Protein AF-A0A432UVY0-F1 (afdb_monomer_lite)

Secondary structure (DSSP, 8-state):
----TT---TT--SGGGTPPPHHHHHHHHHTSSSHHHHHHHHHHHHHHHHHTT-TT--GGG--EEEETTEEEEPPP-------S-TTS-GGG-EEEEEETTTTEEEGGG--HHHHHHHHHPPP-------

Structure (mmCIF, N/CA/C/O backbone):
data_AF-A0A432UVY0-F1
#
_entry.id   AF-A0A432UVY0-F1
#
loop_
_atom_site.group_PDB
_atom_site.id
_atom_site.type_symbol
_atom_site.label_atom_id
_atom_site.label_alt_id
_atom_site.label_comp_id
_atom_site.label_asym_id
_atom_site.label_entity_id
_atom_site.label_seq_id
_atom_site.pdbx_PDB_ins_code
_atom_site.Cartn_x
_atom_site.Cartn_y
_atom_site.Cartn_z
_atom_site.occupancy
_atom_site.B_iso_or_equiv
_atom_site.auth_seq_id
_atom_site.auth_comp_id
_atom_site.auth_asym_id
_atom_site.auth_atom_id
_atom_site.pdbx_PDB_model_num
ATOM 1 N N . MET A 1 1 ? 2.937 -4.730 18.585 1.00 28.44 1 MET A N 1
ATOM 2 C CA . MET A 1 1 ? 2.391 -6.050 18.196 1.00 28.44 1 MET A CA 1
ATOM 3 C C . MET A 1 1 ? 2.313 -6.060 16.671 1.00 28.44 1 MET A C 1
ATOM 5 O O . MET A 1 1 ? 1.766 -5.111 16.129 1.00 28.44 1 MET A O 1
ATOM 9 N N . ARG A 1 2 ? 2.989 -6.998 15.991 1.00 28.80 2 ARG A N 1
ATOM 10 C CA . ARG A 1 2 ? 3.141 -7.034 14.517 1.00 28.80 2 ARG A CA 1
ATOM 11 C C . ARG A 1 2 ? 1.892 -7.626 13.854 1.00 28.80 2 ARG 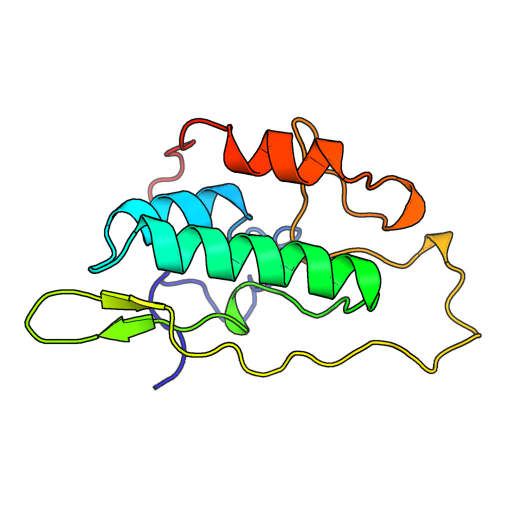A C 1
ATOM 13 O O . ARG A 1 2 ? 1.228 -8.450 14.477 1.00 28.80 2 ARG A O 1
ATOM 20 N N . ALA A 1 3 ? 1.607 -7.228 12.614 1.00 37.84 3 ALA A N 1
ATOM 21 C CA . ALA A 1 3 ? 0.479 -7.700 11.811 1.00 37.84 3 ALA A CA 1
ATOM 22 C C . ALA A 1 3 ? 0.386 -9.235 11.737 1.00 37.84 3 ALA A C 1
ATOM 24 O O . ALA A 1 3 ? 1.031 -9.889 10.922 1.00 37.84 3 ALA A O 1
ATOM 25 N N . HIS A 1 4 ? -0.470 -9.790 12.589 1.00 35.22 4 HIS A N 1
ATOM 26 C CA . HIS A 1 4 ? -1.053 -11.124 12.453 1.00 35.22 4 HIS A CA 1
ATOM 27 C C . HIS A 1 4 ? -2.489 -11.029 11.894 1.00 35.22 4 HIS A C 1
ATOM 29 O O . HIS A 1 4 ? -3.256 -11.979 11.971 1.00 35.22 4 HIS A O 1
ATOM 35 N N . SER A 1 5 ? -2.890 -9.870 11.356 1.00 40.56 5 SER A N 1
ATOM 36 C CA . SER A 1 5 ? -4.296 -9.533 11.085 1.00 40.56 5 SER A CA 1
ATOM 37 C C . SER A 1 5 ? -4.840 -10.011 9.736 1.00 40.56 5 SER A C 1
ATOM 39 O O . SER A 1 5 ? -5.955 -9.652 9.384 1.00 40.56 5 SER A O 1
ATOM 41 N N . LEU A 1 6 ? -4.089 -10.818 8.981 1.00 45.81 6 LEU A N 1
ATOM 42 C CA . LEU A 1 6 ? -4.593 -11.471 7.763 1.00 45.81 6 LEU A CA 1
ATOM 43 C C . LEU A 1 6 ? -4.440 -13.002 7.790 1.00 45.81 6 LEU A C 1
ATOM 45 O O . LEU A 1 6 ? -4.739 -13.656 6.799 1.00 45.81 6 LEU A O 1
ATOM 49 N N . GLY A 1 7 ? -3.947 -13.590 8.891 1.00 41.72 7 GLY A N 1
ATOM 50 C CA . GLY A 1 7 ? -3.717 -15.041 8.977 1.00 41.72 7 GLY A CA 1
ATOM 51 C C . GLY A 1 7 ? -2.702 -15.584 7.959 1.00 41.72 7 GLY A C 1
ATOM 52 O O . GLY A 1 7 ? -2.651 -16.786 7.720 1.00 41.72 7 GLY A O 1
ATOM 53 N N . VAL A 1 8 ? -1.901 -14.710 7.340 1.00 44.69 8 VAL A N 1
ATOM 54 C CA . VAL A 1 8 ? -0.982 -15.071 6.257 1.00 44.69 8 VAL A CA 1
ATOM 55 C C . VAL A 1 8 ? 0.281 -15.717 6.848 1.00 44.69 8 VAL A C 1
ATOM 57 O O . VAL A 1 8 ? 0.991 -15.057 7.617 1.00 44.69 8 VAL A O 1
ATOM 60 N N . PRO A 1 9 ? 0.600 -16.980 6.497 1.00 45.00 9 PRO A N 1
ATOM 61 C CA . PRO A 1 9 ? 1.830 -17.643 6.912 1.00 45.00 9 PRO A CA 1
ATOM 62 C C . PRO A 1 9 ? 3.069 -16.798 6.589 1.00 45.00 9 PRO A C 1
ATOM 64 O O . PRO A 1 9 ? 3.093 -16.104 5.568 1.00 45.00 9 PRO A O 1
ATOM 67 N N . PRO A 1 10 ? 4.153 -16.885 7.385 1.00 48.31 10 PRO A N 1
ATOM 68 C CA . PRO A 1 10 ? 5.355 -16.094 7.152 1.00 48.31 10 PRO A CA 1
ATOM 69 C C . PRO A 1 10 ? 5.936 -16.210 5.734 1.00 48.31 10 PRO A C 1
ATOM 71 O O . PRO A 1 10 ? 6.583 -15.260 5.291 1.00 48.31 10 PRO A O 1
ATOM 74 N N . ALA A 1 11 ? 5.673 -17.328 5.054 1.00 46.78 11 ALA A N 1
ATOM 75 C CA . ALA A 1 11 ? 6.126 -17.661 3.710 1.00 46.78 11 ALA A CA 1
ATOM 76 C C . ALA A 1 11 ? 5.318 -17.028 2.557 1.00 46.78 11 ALA A C 1
ATOM 78 O O . ALA A 1 11 ? 5.749 -17.155 1.423 1.00 46.78 11 ALA A O 1
ATOM 79 N N . LEU A 1 12 ? 4.177 -16.367 2.805 1.00 50.22 12 LEU A N 1
ATOM 80 C CA . LEU A 1 12 ? 3.327 -15.784 1.747 1.00 50.22 12 LEU A CA 1
ATOM 81 C C . LEU A 1 12 ? 3.328 -14.248 1.816 1.00 50.22 12 LEU A C 1
ATOM 83 O O . LEU A 1 12 ? 2.287 -13.594 1.785 1.00 50.22 12 LEU A O 1
ATOM 87 N N . LYS A 1 13 ? 4.507 -13.650 2.015 1.00 54.41 13 LYS A N 1
ATOM 88 C CA . LYS A 1 13 ? 4.625 -12.205 2.279 1.00 54.41 13 LYS A CA 1
ATOM 89 C C . LYS A 1 13 ? 4.545 -11.362 1.004 1.00 54.41 13 LYS A C 1
ATOM 91 O O . LYS A 1 13 ? 4.112 -10.214 1.078 1.00 54.41 13 LYS A O 1
ATOM 96 N N . TYR A 1 14 ? 4.93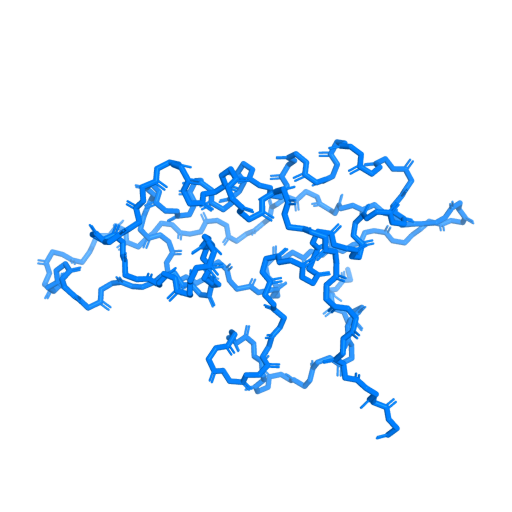4 -11.920 -0.142 1.00 56.34 14 TYR A N 1
ATOM 97 C CA . TYR A 1 14 ? 4.833 -11.263 -1.444 1.00 56.34 14 TYR A CA 1
ATOM 98 C C . TYR A 1 14 ? 3.519 -11.614 -2.143 1.00 56.34 14 TYR A C 1
ATOM 100 O O . TYR A 1 14 ? 3.052 -12.750 -2.065 1.00 56.34 14 TYR A O 1
ATOM 108 N N . GLN A 1 15 ? 2.955 -10.679 -2.917 1.00 62.50 15 GLN A N 1
ATOM 109 C CA . GLN A 1 15 ? 1.780 -10.980 -3.745 1.00 62.50 15 GLN A CA 1
ATOM 110 C C . GLN A 1 15 ? 2.067 -12.121 -4.737 1.00 62.50 15 GLN A C 1
ATOM 112 O O . GLN A 1 15 ? 1.212 -12.966 -4.987 1.00 62.50 15 GLN A O 1
ATOM 117 N N . SER A 1 16 ? 3.293 -12.189 -5.266 1.00 59.88 16 SER A N 1
ATOM 118 C CA . SER A 1 16 ? 3.732 -13.280 -6.146 1.00 59.88 16 SER A CA 1
ATOM 119 C C . SER A 1 16 ? 3.723 -14.658 -5.479 1.00 59.88 16 SER A C 1
ATOM 121 O O . SER A 1 16 ? 3.730 -15.661 -6.182 1.00 59.88 16 SER A O 1
ATOM 123 N N . GLU A 1 17 ? 3.700 -14.711 -4.147 1.00 56.88 17 GLU A N 1
ATOM 124 C CA . GLU A 1 17 ? 3.633 -15.933 -3.341 1.00 56.88 17 GLU A CA 1
ATOM 125 C C . GLU A 1 17 ? 2.216 -16.181 -2.797 1.00 56.88 17 GLU A C 1
ATOM 127 O O . GLU A 1 17 ? 2.027 -17.046 -1.955 1.00 56.88 17 GLU A O 1
ATOM 132 N N . GLY A 1 18 ? 1.203 -15.435 -3.254 1.00 64.44 18 GLY A N 1
ATOM 133 C CA . GLY A 1 18 ? -0.172 -15.545 -2.748 1.00 64.44 18 GLY A CA 1
ATOM 134 C C . GLY A 1 18 ? -0.473 -14.659 -1.536 1.00 64.44 18 GLY A C 1
ATOM 135 O O . GLY A 1 18 ? -1.518 -14.822 -0.910 1.00 64.44 18 GLY A O 1
ATOM 136 N N . GLY A 1 19 ? 0.421 -13.722 -1.209 1.00 66.69 19 GLY A N 1
ATOM 137 C CA . GLY A 1 19 ? 0.163 -12.657 -0.246 1.00 66.69 19 GLY A CA 1
ATOM 138 C C . GLY A 1 19 ? -0.851 -11.619 -0.751 1.00 66.69 19 GLY A C 1
ATOM 139 O O . GLY A 1 19 ? -1.166 -11.575 -1.944 1.00 66.69 19 GLY A O 1
ATOM 140 N N . PRO A 1 20 ? -1.355 -10.755 0.143 1.00 73.38 20 PRO A N 1
ATOM 141 C CA . PRO A 1 20 ? -2.390 -9.781 -0.188 1.00 73.38 20 PRO A CA 1
ATOM 142 C C . PRO A 1 20 ? -1.868 -8.715 -1.160 1.00 73.38 20 PRO A C 1
ATOM 144 O O . PRO A 1 20 ? -0.706 -8.300 -1.108 1.00 73.38 20 PRO A O 1
ATOM 147 N N . CYS A 1 21 ? -2.743 -8.263 -2.053 1.00 83.12 21 CYS A N 1
ATOM 148 C CA . CYS A 1 21 ? -2.482 -7.176 -2.984 1.00 83.12 21 CYS A CA 1
ATOM 149 C C . CYS A 1 21 ? -2.953 -5.821 -2.433 1.00 83.12 21 CYS A C 1
ATOM 151 O O . CYS A 1 21 ? -3.623 -5.735 -1.404 1.00 83.12 21 CYS A O 1
ATOM 153 N N . VAL A 1 22 ? -2.641 -4.739 -3.160 1.00 85.69 22 VAL A N 1
ATOM 154 C CA . VAL A 1 22 ? -3.077 -3.372 -2.813 1.00 85.69 22 VAL A CA 1
ATOM 155 C C . VAL A 1 22 ? -4.593 -3.293 -2.602 1.00 85.69 22 VAL A C 1
ATOM 157 O O . VAL A 1 22 ? -5.037 -2.613 -1.684 1.00 85.69 22 VAL A O 1
ATOM 160 N N . VAL A 1 23 ? -5.388 -3.996 -3.416 1.00 86.38 23 VAL A N 1
ATOM 161 C CA . VAL A 1 23 ? -6.858 -3.972 -3.317 1.00 86.38 23 VAL A CA 1
ATOM 162 C C . VAL A 1 23 ? -7.343 -4.669 -2.045 1.00 86.38 23 VAL A C 1
ATOM 164 O O . VAL A 1 23 ? -8.221 -4.134 -1.379 1.00 86.38 23 VAL A O 1
ATOM 167 N N . ASP A 1 24 ? -6.738 -5.796 -1.662 1.00 84.50 24 ASP A N 1
ATOM 168 C CA . ASP A 1 24 ? -7.114 -6.527 -0.442 1.00 84.50 24 ASP A CA 1
ATOM 169 C C . ASP A 1 24 ? -6.881 -5.672 0.809 1.00 84.50 24 ASP A C 1
ATOM 171 O O . ASP A 1 24 ? -7.707 -5.634 1.720 1.00 84.50 24 ASP A O 1
ATOM 175 N N . ILE A 1 25 ? -5.764 -4.935 0.837 1.00 85.75 25 ILE A N 1
ATOM 176 C CA . ILE A 1 25 ? -5.444 -4.036 1.950 1.00 85.75 25 ILE A CA 1
ATOM 177 C C . ILE A 1 25 ? -6.375 -2.818 1.949 1.00 85.75 25 ILE A C 1
ATOM 179 O O . ILE A 1 25 ? -6.849 -2.418 3.009 1.00 85.75 25 ILE A O 1
ATOM 183 N N . LEU A 1 26 ? -6.684 -2.237 0.785 1.00 88.56 26 LEU A N 1
ATOM 184 C CA . LEU A 1 26 ? -7.658 -1.144 0.697 1.00 88.56 26 LEU A CA 1
ATOM 185 C C . LEU A 1 26 ? -9.049 -1.566 1.179 1.00 88.56 26 LEU A C 1
ATOM 187 O O . LEU A 1 26 ? -9.710 -0.776 1.850 1.00 88.56 26 LEU A O 1
ATOM 191 N N . GLU A 1 27 ? -9.466 -2.792 0.863 1.00 87.62 27 GLU A N 1
ATOM 192 C CA . GLU A 1 27 ? -10.743 -3.345 1.307 1.00 87.62 27 GLU A CA 1
ATOM 193 C C . GLU A 1 27 ? -10.754 -3.571 2.822 1.00 87.62 27 GLU A C 1
ATOM 195 O O . GLU A 1 27 ? -11.682 -3.145 3.502 1.00 87.62 27 GLU A O 1
ATOM 200 N N . LEU A 1 28 ? -9.680 -4.135 3.386 1.00 86.56 28 LEU A N 1
ATOM 201 C CA . LEU A 1 28 ? -9.520 -4.246 4.838 1.00 86.56 28 LEU A CA 1
ATOM 202 C C . LEU A 1 28 ? -9.629 -2.876 5.524 1.00 86.56 28 LEU A C 1
ATOM 204 O O . LEU A 1 28 ? -10.269 -2.744 6.565 1.00 86.56 28 LEU A O 1
ATOM 208 N N . LEU A 1 29 ? -9.020 -1.840 4.947 1.00 89.00 29 LEU A N 1
ATOM 209 C CA . LEU A 1 29 ? -9.043 -0.493 5.513 1.00 89.00 29 LEU A CA 1
ATOM 210 C C . LEU A 1 29 ? -10.400 0.215 5.365 1.00 89.00 29 LEU A C 1
ATOM 212 O O . LEU A 1 29 ? -10.613 1.213 6.048 1.00 89.00 29 LEU A O 1
ATOM 216 N N . ASN A 1 30 ? -11.352 -0.302 4.572 1.00 90.88 30 ASN A N 1
ATOM 217 C CA . ASN A 1 30 ? -12.731 0.210 4.583 1.00 90.88 30 ASN A CA 1
ATOM 218 C C . ASN A 1 30 ? -13.413 0.021 5.948 1.00 90.88 30 ASN A C 1
ATOM 220 O O . ASN A 1 30 ? -14.283 0.813 6.298 1.00 90.88 30 ASN A O 1
ATOM 224 N N . GLY A 1 31 ? -13.015 -0.998 6.719 1.00 88.19 31 GLY A N 1
ATOM 225 C CA . GLY A 1 31 ? -13.539 -1.266 8.064 1.00 88.19 31 GLY A CA 1
ATOM 226 C C . GLY A 1 31 ? -12.775 -0.583 9.206 1.00 88.19 31 GLY A C 1
ATOM 227 O O . GLY A 1 31 ? -13.058 -0.863 10.370 1.00 88.19 31 GLY A O 1
ATOM 228 N N . ALA A 1 32 ? -11.787 0.267 8.905 1.00 89.38 32 ALA A N 1
ATOM 229 C CA . ALA A 1 32 ? -11.030 0.982 9.930 1.00 89.38 32 ALA A CA 1
ATOM 230 C C . ALA A 1 32 ? -11.884 2.049 10.643 1.00 89.38 32 ALA A C 1
ATOM 232 O O . ALA A 1 32 ? -12.931 2.466 10.159 1.00 89.38 32 ALA A O 1
ATOM 233 N N . ILE A 1 33 ? -11.413 2.544 11.788 1.00 93.56 33 ILE A N 1
ATOM 234 C CA . ILE A 1 33 ? -12.051 3.661 12.509 1.00 93.56 33 ILE A CA 1
ATOM 235 C C . ILE A 1 33 ? -11.999 4.951 11.674 1.00 93.56 33 ILE A C 1
ATOM 237 O O . ILE A 1 33 ? -12.930 5.752 11.708 1.00 93.56 33 ILE A O 1
ATOM 241 N N . THR A 1 34 ? -10.922 5.134 10.906 1.00 89.94 34 THR A N 1
ATOM 242 C CA . THR A 1 34 ? -10.692 6.273 10.002 1.00 89.94 34 THR A CA 1
ATOM 243 C C . THR A 1 34 ? -10.395 5.774 8.580 1.00 89.94 34 THR A C 1
ATOM 245 O O . THR A 1 34 ? -9.246 5.839 8.129 1.00 89.94 34 THR A O 1
ATOM 248 N N . PRO A 1 35 ? -11.395 5.212 7.858 1.00 90.19 35 PRO A N 1
ATOM 249 C CA . PRO A 1 35 ? -11.166 4.518 6.588 1.00 90.19 35 PRO A CA 1
ATOM 250 C C . PRO A 1 35 ? -10.515 5.384 5.516 1.00 90.19 35 PRO A C 1
ATOM 252 O O . PRO A 1 35 ? -9.647 4.923 4.775 1.00 90.19 35 PRO A O 1
ATOM 255 N N . TYR A 1 36 ? -10.942 6.643 5.406 1.00 89.62 36 TYR A N 1
ATOM 256 C CA . TYR A 1 36 ? -10.446 7.547 4.376 1.00 89.62 36 TYR A CA 1
ATOM 257 C C . TYR A 1 36 ? -8.966 7.877 4.600 1.00 89.62 36 TYR A C 1
ATOM 259 O O . TYR A 1 36 ? -8.149 7.737 3.687 1.00 89.62 36 TYR A O 1
ATOM 267 N N . GLU A 1 37 ? -8.610 8.261 5.823 1.00 90.31 37 GLU A N 1
ATOM 268 C CA . GLU A 1 37 ? -7.257 8.635 6.222 1.00 90.31 37 GLU A CA 1
ATOM 269 C C . GLU A 1 37 ? -6.289 7.456 6.095 1.00 90.31 37 GLU A C 1
ATOM 271 O O . GLU A 1 37 ? -5.186 7.612 5.559 1.00 90.31 37 GLU A O 1
ATOM 276 N N . ASP A 1 38 ? -6.711 6.269 6.529 1.00 89.19 38 ASP A N 1
ATOM 277 C CA . ASP A 1 38 ? -5.881 5.068 6.509 1.00 89.19 38 ASP A CA 1
ATOM 278 C C . ASP A 1 38 ? -5.632 4.590 5.073 1.00 89.19 38 ASP A C 1
ATOM 280 O O . ASP A 1 38 ? -4.491 4.299 4.699 1.00 89.19 38 ASP A O 1
ATOM 284 N N . ARG A 1 39 ? -6.666 4.592 4.219 1.00 90.69 39 ARG A N 1
ATOM 285 C CA . ARG A 1 39 ? -6.531 4.263 2.789 1.00 90.69 39 ARG A CA 1
ATOM 286 C C . ARG A 1 39 ? -5.656 5.272 2.056 1.00 90.69 39 ARG A C 1
ATOM 288 O O . ARG A 1 39 ? -4.808 4.880 1.252 1.00 90.69 39 ARG A O 1
ATOM 295 N N . LEU A 1 40 ? -5.826 6.565 2.337 1.00 89.56 40 LEU A N 1
ATOM 296 C CA . LEU A 1 40 ? -5.002 7.618 1.746 1.00 89.56 40 LEU A CA 1
ATOM 297 C C . LEU A 1 40 ? -3.533 7.469 2.159 1.00 89.56 40 LEU A C 1
ATOM 299 O O . LEU A 1 40 ? -2.641 7.584 1.317 1.00 89.56 40 LEU A O 1
ATOM 303 N N . THR A 1 41 ? -3.279 7.183 3.436 1.00 89.25 41 THR A N 1
ATOM 304 C CA . THR A 1 41 ? -1.931 6.948 3.971 1.00 89.25 41 THR A CA 1
ATOM 305 C C . THR A 1 41 ? -1.286 5.728 3.321 1.00 89.25 41 THR A C 1
ATOM 307 O O . THR A 1 41 ? -0.151 5.814 2.848 1.00 89.25 41 THR A O 1
ATOM 310 N N . PHE A 1 42 ? -2.021 4.620 3.204 1.00 89.00 42 PHE A N 1
ATOM 311 C CA . PHE A 1 42 ? -1.549 3.414 2.529 1.00 89.00 42 PHE A CA 1
ATOM 312 C C . PHE A 1 42 ? -1.205 3.667 1.051 1.00 89.00 42 PHE A C 1
ATOM 314 O O . PHE A 1 42 ? -0.121 3.301 0.598 1.00 89.00 42 PHE A O 1
ATOM 321 N N . MET A 1 43 ? -2.071 4.356 0.299 1.00 90.12 43 MET A N 1
ATOM 322 C CA . MET A 1 43 ? -1.810 4.668 -1.114 1.00 90.12 43 MET A CA 1
ATOM 323 C C . MET A 1 43 ? -0.610 5.598 -1.304 1.00 90.12 43 MET A C 1
ATOM 325 O O . MET A 1 43 ? 0.194 5.384 -2.212 1.00 90.12 43 MET A O 1
ATOM 329 N N . LYS A 1 44 ? -0.446 6.600 -0.431 1.00 88.06 44 LYS A N 1
ATOM 330 C CA . LYS A 1 44 ? 0.753 7.449 -0.419 1.00 88.06 44 LYS A CA 1
ATOM 331 C C . LYS A 1 44 ? 2.012 6.618 -0.177 1.00 88.06 44 LYS A C 1
ATOM 333 O O . LYS A 1 44 ? 2.999 6.821 -0.878 1.00 88.06 44 LYS A O 1
ATOM 338 N N . ALA A 1 45 ? 1.965 5.649 0.738 1.00 87.19 45 ALA A N 1
ATOM 339 C CA . ALA A 1 45 ? 3.082 4.739 0.984 1.00 87.19 45 ALA A CA 1
ATOM 340 C C . ALA A 1 45 ? 3.474 3.948 -0.276 1.00 87.19 45 ALA A C 1
ATOM 342 O O . ALA A 1 45 ? 4.654 3.888 -0.606 1.00 87.19 45 ALA A O 1
ATOM 343 N N . GLN A 1 46 ? 2.502 3.415 -1.029 1.00 87.00 46 GLN A N 1
ATOM 344 C CA . GLN A 1 46 ? 2.775 2.698 -2.285 1.00 87.00 46 GLN A CA 1
ATOM 345 C C . GLN A 1 46 ? 3.483 3.579 -3.323 1.00 87.00 46 GLN A C 1
ATOM 347 O O . GLN A 1 46 ? 4.404 3.126 -4.003 1.00 87.00 46 GLN A O 1
ATOM 352 N N . ILE A 1 47 ? 3.086 4.850 -3.427 1.00 88.06 47 ILE A N 1
ATOM 353 C CA . ILE A 1 47 ? 3.743 5.816 -4.317 1.00 88.06 47 ILE A CA 1
ATOM 354 C C . ILE A 1 47 ? 5.172 6.097 -3.839 1.00 88.06 47 ILE A C 1
ATOM 356 O O . ILE A 1 47 ? 6.092 6.099 -4.653 1.00 88.06 47 ILE A O 1
ATOM 360 N N . VAL A 1 48 ? 5.382 6.286 -2.533 1.00 85.25 48 VAL A N 1
ATOM 361 C CA . VAL A 1 48 ? 6.724 6.486 -1.963 1.00 85.25 48 VAL A CA 1
ATOM 362 C C . VAL A 1 48 ? 7.615 5.269 -2.221 1.00 85.25 48 VAL A C 1
ATOM 364 O O . VAL A 1 48 ? 8.754 5.443 -2.645 1.00 85.25 48 VAL A O 1
ATOM 367 N N . PHE A 1 49 ? 7.110 4.043 -2.058 1.00 82.94 49 PHE A N 1
ATOM 368 C CA . PHE A 1 49 ? 7.875 2.834 -2.373 1.00 82.94 49 PHE A CA 1
ATOM 369 C C . PHE A 1 49 ? 8.284 2.761 -3.844 1.00 82.94 49 PHE A C 1
ATOM 371 O O . PHE A 1 49 ? 9.412 2.382 -4.149 1.00 82.94 49 PHE A O 1
ATOM 378 N N . TRP A 1 50 ? 7.405 3.178 -4.755 1.00 85.19 50 TRP A N 1
ATOM 379 C CA . TRP A 1 50 ? 7.734 3.280 -6.174 1.00 85.19 50 TRP A CA 1
ATOM 380 C C . TRP A 1 50 ? 8.810 4.334 -6.455 1.00 85.19 50 TRP A C 1
ATOM 382 O O . TRP A 1 50 ? 9.778 4.028 -7.149 1.00 85.19 50 TRP A O 1
ATOM 392 N N . LEU A 1 51 ? 8.691 5.532 -5.876 1.00 83.44 51 LEU A N 1
ATOM 393 C CA . LEU A 1 51 ? 9.664 6.616 -6.057 1.00 83.44 51 LEU A CA 1
ATOM 394 C C . LEU A 1 51 ? 11.046 6.282 -5.476 1.00 83.44 51 LEU A C 1
ATOM 396 O O . LEU A 1 51 ? 12.058 6.670 -6.050 1.00 83.44 51 LEU A O 1
ATOM 400 N N . LEU A 1 52 ? 11.092 5.557 -4.356 1.00 78.06 52 LEU A N 1
ATOM 401 C CA . LEU A 1 52 ? 12.334 5.160 -3.683 1.00 78.06 52 LEU A CA 1
ATOM 402 C C . LEU A 1 52 ? 12.919 3.838 -4.196 1.00 78.06 52 LEU A C 1
ATOM 404 O O . LEU A 1 52 ? 13.908 3.356 -3.645 1.00 78.06 52 LEU A O 1
ATOM 408 N N . ALA A 1 53 ? 12.284 3.210 -5.190 1.00 75.88 53 ALA A N 1
ATOM 409 C CA . ALA A 1 53 ? 12.591 1.842 -5.596 1.00 75.88 53 ALA A CA 1
ATOM 410 C C . ALA A 1 53 ? 12.624 0.849 -4.409 1.00 75.88 53 ALA A C 1
ATOM 412 O O . ALA A 1 53 ? 13.373 -0.125 -4.422 1.00 75.88 53 ALA A O 1
ATOM 413 N N . ALA A 1 54 ? 11.817 1.088 -3.369 1.00 68.06 54 ALA A N 1
ATOM 414 C CA . ALA A 1 54 ? 11.765 0.274 -2.160 1.00 68.06 54 ALA A CA 1
ATOM 415 C C . ALA A 1 54 ? 11.051 -1.058 -2.447 1.00 68.06 54 ALA A C 1
ATOM 417 O O . ALA A 1 54 ? 9.826 -1.172 -2.372 1.00 68.06 54 ALA A O 1
ATOM 418 N N . ILE A 1 55 ? 11.836 -2.075 -2.806 1.00 64.69 55 ILE A N 1
ATOM 419 C CA . ILE A 1 55 ? 11.341 -3.389 -3.244 1.00 64.69 55 ILE A CA 1
ATOM 420 C C . ILE A 1 55 ? 10.709 -4.233 -2.132 1.00 64.69 55 ILE A C 1
ATOM 422 O O . ILE A 1 55 ? 9.993 -5.184 -2.435 1.00 64.69 55 ILE A O 1
ATOM 426 N N . ASP A 1 56 ? 10.935 -3.892 -0.861 1.00 64.12 56 ASP A N 1
ATOM 427 C CA . ASP A 1 56 ? 10.476 -4.699 0.278 1.00 64.12 56 ASP A CA 1
ATOM 428 C C . ASP A 1 56 ? 9.209 -4.155 0.955 1.00 64.12 56 ASP A C 1
ATOM 430 O O . ASP A 1 56 ? 8.857 -4.586 2.047 1.00 64.12 56 ASP A O 1
ATOM 434 N N . GLY A 1 57 ? 8.484 -3.236 0.301 1.00 58.78 57 GLY A N 1
ATOM 435 C CA . GLY A 1 57 ? 7.203 -2.670 0.755 1.00 58.78 57 GLY A CA 1
ATOM 436 C C . GLY A 1 57 ? 6.025 -3.657 0.752 1.00 58.78 57 GLY A C 1
ATOM 437 O O . GLY A 1 57 ? 4.935 -3.330 0.283 1.00 58.78 57 GLY A O 1
ATOM 438 N N . HIS A 1 58 ? 6.248 -4.888 1.207 1.00 65.12 58 HIS A N 1
ATOM 439 C CA . HIS A 1 58 ? 5.264 -5.959 1.249 1.00 65.12 58 HIS A CA 1
ATOM 440 C C . HIS A 1 58 ? 4.302 -5.824 2.438 1.00 65.12 58 HIS A C 1
ATOM 442 O O . HIS A 1 58 ? 4.536 -5.051 3.368 1.00 65.12 58 HIS A O 1
ATOM 448 N N . ALA A 1 59 ? 3.234 -6.622 2.444 1.00 57.72 59 ALA A N 1
ATOM 449 C CA . ALA A 1 59 ? 2.114 -6.499 3.380 1.00 57.72 59 ALA A CA 1
ATOM 450 C C . ALA A 1 59 ? 2.495 -6.492 4.873 1.00 57.72 59 ALA A C 1
ATOM 452 O O . ALA A 1 59 ? 1.809 -5.865 5.673 1.00 57.72 59 ALA A O 1
ATOM 453 N N . LYS A 1 60 ? 3.611 -7.127 5.261 1.00 59.78 60 LYS A N 1
ATOM 454 C CA . LYS A 1 60 ? 4.092 -7.142 6.656 1.00 59.78 60 LYS A CA 1
ATOM 455 C C . LYS A 1 60 ? 4.665 -5.806 7.153 1.00 59.78 60 LYS A C 1
ATOM 457 O O . LYS A 1 60 ? 4.834 -5.642 8.363 1.00 59.78 60 LYS A O 1
ATOM 462 N N . ASN A 1 61 ? 4.937 -4.858 6.255 1.00 68.56 61 ASN A N 1
ATOM 463 C CA . ASN A 1 61 ? 5.409 -3.514 6.622 1.00 68.56 61 ASN A CA 1
ATOM 464 C C . ASN A 1 61 ? 4.244 -2.610 7.048 1.00 68.56 61 ASN A C 1
ATOM 466 O O . ASN A 1 61 ? 4.450 -1.489 7.500 1.00 68.56 61 ASN A O 1
ATOM 470 N N . PHE A 1 62 ? 3.012 -3.108 6.935 1.00 73.56 62 PHE A N 1
ATOM 471 C CA . PHE A 1 62 ? 1.815 -2.448 7.421 1.00 73.56 62 PHE A CA 1
ATOM 472 C C . PHE A 1 62 ? 1.292 -3.213 8.637 1.00 73.56 62 PHE A C 1
ATOM 474 O O . PHE A 1 62 ? 1.133 -4.430 8.594 1.00 73.56 62 PHE A O 1
ATOM 481 N N . SER A 1 63 ? 1.022 -2.499 9.730 1.00 77.88 63 SER A N 1
ATOM 482 C CA . SER A 1 63 ? 0.356 -3.050 10.915 1.00 77.88 63 SER A CA 1
ATOM 483 C C . SER A 1 63 ? -0.905 -2.274 11.242 1.00 77.88 63 SER A C 1
ATOM 485 O O . SER A 1 63 ? -1.047 -1.114 10.865 1.00 77.88 63 SER A O 1
ATOM 487 N N . LEU A 1 64 ? -1.801 -2.919 11.984 1.00 80.56 64 LEU A N 1
ATOM 488 C CA . LEU A 1 64 ? -3.001 -2.302 12.528 1.00 80.56 64 LEU A CA 1
ATOM 489 C C . LEU A 1 64 ? -2.865 -2.158 14.045 1.00 80.56 64 LEU A C 1
ATOM 491 O O . LEU A 1 64 ? -2.422 -3.084 14.728 1.00 80.56 64 LEU A O 1
ATOM 495 N N . PHE A 1 65 ? -3.277 -1.011 14.578 1.00 83.44 65 PHE A N 1
ATOM 496 C CA . PHE A 1 65 ? -3.537 -0.853 16.002 1.00 83.44 65 PHE A CA 1
ATOM 497 C C . PHE A 1 65 ? -4.968 -1.273 16.306 1.00 83.44 65 PHE A C 1
ATOM 499 O O . PHE A 1 65 ? -5.909 -0.700 15.762 1.00 83.44 65 PHE A O 1
ATOM 506 N N . LEU A 1 66 ? -5.115 -2.253 17.197 1.00 82.56 66 LEU A N 1
ATOM 507 C CA . LEU A 1 66 ? -6.408 -2.673 17.724 1.00 82.56 66 LEU A CA 1
ATOM 508 C C . LEU A 1 66 ? -6.760 -1.817 18.940 1.00 82.56 66 LEU A C 1
ATOM 510 O O . LEU A 1 66 ? -5.945 -1.634 19.844 1.00 82.56 66 LEU A O 1
ATOM 514 N N . THR A 1 67 ? -7.979 -1.299 18.953 1.00 83.75 67 THR A N 1
ATOM 515 C CA . THR A 1 67 ? -8.547 -0.497 20.036 1.00 83.75 67 THR A CA 1
ATOM 516 C C . THR A 1 67 ? -9.925 -1.057 20.401 1.00 83.75 67 THR A C 1
ATOM 518 O O . THR A 1 67 ? -10.512 -1.790 19.601 1.00 83.75 67 THR A O 1
ATOM 521 N N . PRO A 1 68 ? -10.500 -0.697 21.560 1.00 87.00 68 PRO A N 1
ATOM 522 C CA . PRO A 1 68 ? -11.859 -1.119 21.902 1.00 87.00 68 PRO A CA 1
ATOM 523 C C . PRO A 1 68 ? -12.931 -0.689 20.883 1.00 87.00 68 PRO A C 1
ATOM 525 O O . PRO A 1 68 ? -13.961 -1.343 20.782 1.00 87.00 68 PRO A O 1
ATOM 528 N N . GLY A 1 69 ? -12.693 0.385 20.119 1.00 85.81 69 GLY A N 1
ATOM 529 C CA . GLY A 1 69 ? -13.625 0.910 19.113 1.00 85.81 69 GLY A CA 1
ATOM 530 C C . GLY A 1 69 ? -13.412 0.383 17.689 1.00 85.81 69 GLY A C 1
ATOM 531 O O . GLY A 1 69 ? -14.053 0.883 16.772 1.00 85.81 69 GLY A O 1
ATOM 532 N N . GLY A 1 70 ? -12.499 -0.573 17.481 1.00 89.44 70 GLY A N 1
ATOM 533 C CA . GLY A 1 70 ? -12.112 -1.073 16.157 1.00 89.44 70 GLY A CA 1
ATOM 534 C C . GLY A 1 70 ? -10.607 -0.979 15.916 1.00 89.44 70 GLY A C 1
ATOM 535 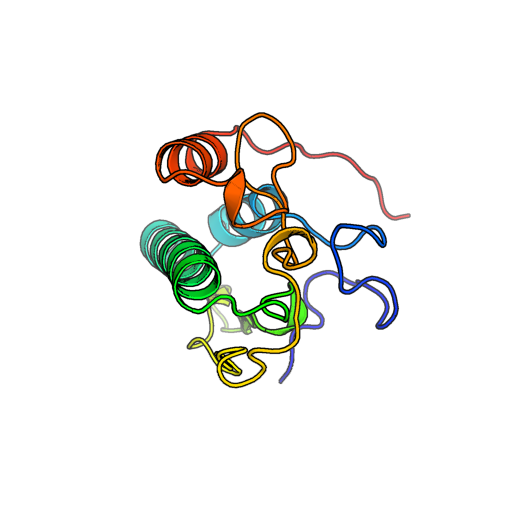O O . GLY A 1 70 ? -9.813 -0.943 16.860 1.00 89.44 70 GLY A O 1
ATOM 536 N N . TYR A 1 71 ? -10.190 -0.923 14.653 1.00 86.69 71 TYR A N 1
ATOM 537 C CA . TYR A 1 71 ? -8.777 -0.860 14.280 1.00 86.69 71 TYR A CA 1
ATOM 538 C C . TYR A 1 71 ? -8.444 0.354 13.419 1.00 86.69 71 TYR A C 1
ATOM 540 O O . TYR A 1 71 ? -9.305 0.916 12.748 1.00 86.69 71 TYR A O 1
ATOM 548 N N . LYS A 1 72 ? -7.170 0.742 13.428 1.00 88.88 72 LYS A N 1
ATOM 549 C CA . LYS A 1 72 ? -6.615 1.774 12.546 1.00 88.88 72 LYS A CA 1
ATOM 550 C C . LYS A 1 72 ? -5.249 1.369 12.020 1.00 88.88 72 LYS A C 1
ATOM 552 O O . LYS A 1 72 ? -4.564 0.561 12.655 1.00 88.88 72 LYS A O 1
ATOM 557 N N . LEU A 1 73 ? -4.820 1.957 10.915 1.00 84.06 73 LEU A N 1
ATOM 558 C CA . LEU A 1 73 ? -3.463 1.796 10.412 1.00 84.06 73 LEU A CA 1
ATOM 559 C C . LEU A 1 73 ? -2.459 2.328 11.450 1.00 84.06 73 LEU A C 1
ATOM 561 O O . LEU A 1 73 ? -2.585 3.435 11.979 1.00 84.06 73 LEU A O 1
ATOM 565 N N . ALA A 1 74 ? -1.466 1.511 11.789 1.00 82.12 74 ALA A N 1
ATOM 566 C CA . ALA A 1 74 ? -0.335 1.958 12.587 1.00 82.12 74 ALA A CA 1
ATOM 567 C C . ALA A 1 74 ? 0.552 2.898 11.744 1.00 82.12 74 ALA A C 1
ATOM 569 O O . ALA A 1 74 ? 0.564 2.779 10.517 1.00 82.12 74 ALA A O 1
ATOM 570 N N . PRO A 1 75 ? 1.321 3.812 12.366 1.00 77.12 75 PRO A N 1
ATOM 571 C CA . PRO A 1 75 ? 2.329 4.591 11.660 1.00 77.12 75 PRO A CA 1
ATOM 572 C C . PRO A 1 75 ? 3.201 3.690 10.785 1.00 77.12 75 PRO A C 1
ATOM 574 O O . PRO A 1 75 ? 3.582 2.601 11.211 1.00 77.12 75 PRO A O 1
ATOM 577 N N . LEU A 1 76 ? 3.502 4.146 9.571 1.00 70.38 76 LEU A N 1
ATOM 578 C CA . LEU A 1 76 ? 4.357 3.411 8.645 1.00 70.38 76 LEU A CA 1
ATOM 579 C C . LEU A 1 76 ? 5.753 3.247 9.261 1.00 70.38 76 LEU A C 1
ATOM 581 O O . LEU A 1 76 ? 6.356 4.222 9.708 1.00 70.38 76 LEU A O 1
ATOM 585 N N . TYR A 1 77 ? 6.259 2.021 9.271 1.00 61.22 77 TYR A N 1
ATOM 586 C CA . TYR A 1 77 ? 7.613 1.665 9.700 1.00 61.22 77 TYR A CA 1
ATOM 587 C C . TYR A 1 77 ? 8.274 0.822 8.593 1.00 61.22 77 TYR A C 1
ATOM 589 O O . TYR A 1 77 ? 7.598 0.397 7.658 1.00 61.22 77 TYR A O 1
ATOM 597 N N . ASP A 1 78 ? 9.594 0.623 8.648 1.00 56.91 78 ASP A N 1
ATOM 598 C CA . ASP A 1 78 ? 10.361 -0.117 7.626 1.00 56.91 78 ASP A CA 1
ATOM 599 C C . ASP A 1 78 ? 10.214 0.424 6.183 1.00 56.91 78 ASP A C 1
ATOM 601 O O . ASP A 1 78 ? 10.168 -0.326 5.205 1.00 56.91 78 ASP A O 1
ATOM 605 N N . VAL A 1 79 ? 10.178 1.754 6.018 1.00 54.53 79 VAL A N 1
ATOM 606 C CA . VAL A 1 79 ? 10.362 2.400 4.704 1.00 54.53 79 VAL A CA 1
ATOM 607 C C . VAL A 1 79 ? 11.863 2.465 4.406 1.00 54.53 79 VAL A C 1
ATOM 609 O O . VAL A 1 79 ? 12.513 3.482 4.637 1.00 54.53 79 VAL A O 1
ATOM 612 N N . ILE A 1 80 ? 12.434 1.356 3.938 1.00 53.16 80 ILE A N 1
ATOM 613 C CA . ILE A 1 80 ? 13.845 1.280 3.539 1.00 53.16 80 ILE A CA 1
ATOM 614 C C . ILE A 1 80 ? 13.940 1.486 2.022 1.00 53.16 80 ILE A C 1
ATOM 616 O O . ILE A 1 80 ? 13.363 0.730 1.242 1.00 53.16 80 ILE A O 1
ATOM 620 N N . SER A 1 81 ? 14.656 2.530 1.598 1.00 47.91 81 SER A N 1
ATOM 621 C CA . SER A 1 81 ? 14.993 2.773 0.188 1.00 47.91 81 SER A CA 1
ATOM 622 C C . SER A 1 81 ? 16.013 1.740 -0.298 1.00 47.91 81 SER A C 1
ATOM 624 O O . SER A 1 81 ? 16.972 1.452 0.414 1.00 47.91 81 SER A O 1
ATOM 626 N N . ALA A 1 82 ? 15.858 1.210 -1.515 1.00 50.28 82 ALA A N 1
ATOM 627 C CA . ALA A 1 82 ? 16.849 0.301 -2.108 1.00 50.28 82 ALA A CA 1
ATOM 628 C C . ALA A 1 82 ? 18.071 1.030 -2.711 1.00 50.28 82 ALA A C 1
ATOM 630 O O . ALA A 1 82 ? 18.923 0.401 -3.339 1.00 50.28 82 ALA A O 1
ATOM 631 N N . SER A 1 83 ? 18.178 2.350 -2.546 1.00 48.62 83 SER A N 1
ATOM 632 C CA . SER A 1 83 ? 19.346 3.116 -2.990 1.00 48.62 83 SER A CA 1
ATOM 633 C C . SER A 1 83 ? 20.437 3.047 -1.910 1.00 48.62 83 SER A C 1
ATOM 635 O O . SER A 1 83 ? 20.283 3.725 -0.891 1.00 48.62 83 SER A O 1
ATOM 637 N N . PRO A 1 84 ? 21.504 2.228 -2.086 1.00 49.00 84 PRO A N 1
ATOM 638 C CA . PRO A 1 84 ? 22.443 2.367 -3.204 1.00 49.00 84 PRO A CA 1
ATOM 639 C C . PRO A 1 84 ? 22.974 1.018 -3.753 1.00 49.00 84 PRO A C 1
ATOM 641 O O . PRO A 1 84 ? 24.011 0.528 -3.313 1.00 49.00 84 PRO A O 1
ATOM 644 N N . TYR A 1 85 ? 22.324 0.433 -4.763 1.00 53.16 85 TYR A N 1
ATOM 645 C CA . TYR A 1 85 ? 22.917 -0.666 -5.546 1.00 53.16 85 TYR A CA 1
ATOM 646 C C . TYR A 1 85 ? 22.867 -0.347 -7.047 1.00 53.16 85 TYR A C 1
ATOM 648 O O . TYR A 1 85 ? 21.959 -0.807 -7.740 1.00 53.16 85 TYR A O 1
ATOM 656 N N . PRO A 1 86 ? 23.834 0.434 -7.572 1.00 53.44 86 PRO A N 1
ATOM 657 C CA . PRO A 1 86 ? 23.911 0.795 -8.995 1.00 53.44 86 PRO A CA 1
ATOM 658 C C . PRO A 1 86 ? 24.109 -0.408 -9.939 1.00 53.44 86 PRO A C 1
ATOM 660 O O . PRO A 1 86 ? 24.016 -0.260 -11.153 1.00 53.44 86 PRO A O 1
ATOM 663 N N . GLU A 1 87 ? 24.354 -1.605 -9.397 1.00 56.22 87 GLU A N 1
ATOM 664 C CA . GLU A 1 87 ? 24.524 -2.853 -10.151 1.00 56.22 87 GLU A CA 1
ATOM 665 C C . GLU A 1 87 ? 23.204 -3.597 -10.427 1.00 56.22 87 GLU A C 1
ATOM 667 O O . GLU A 1 87 ? 23.154 -4.514 -11.253 1.00 56.22 87 GLU A O 1
ATOM 672 N N . LEU A 1 88 ? 22.103 -3.217 -9.765 1.00 54.94 88 LEU A N 1
ATOM 673 C CA . LEU A 1 88 ? 20.794 -3.790 -10.058 1.00 54.94 88 LEU A CA 1
ATOM 674 C C . LEU A 1 88 ? 20.274 -3.185 -11.357 1.00 54.94 88 LEU A C 1
ATOM 676 O O . LEU A 1 88 ? 19.773 -2.068 -11.371 1.00 54.94 88 LEU A O 1
ATOM 680 N N . SER A 1 89 ? 20.356 -3.943 -12.456 1.00 57.75 89 SER A N 1
ATOM 681 C CA . SER A 1 89 ? 19.756 -3.533 -13.727 1.00 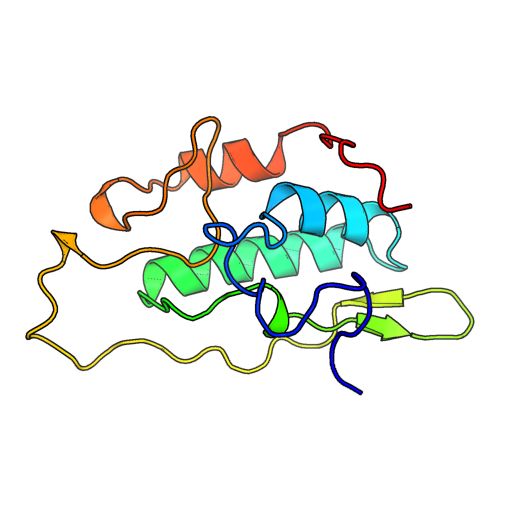57.75 89 SER A CA 1
ATOM 682 C C . SER A 1 89 ? 18.312 -3.080 -13.481 1.00 57.75 89 SER A C 1
ATOM 684 O O . SER A 1 89 ? 17.496 -3.894 -13.033 1.00 57.75 89 SER A O 1
ATOM 686 N N . ASP A 1 90 ? 17.976 -1.832 -13.807 1.00 57.62 90 ASP A N 1
ATOM 687 C CA . ASP A 1 90 ? 16.652 -1.252 -13.546 1.00 57.62 90 ASP A CA 1
ATOM 688 C C . ASP A 1 90 ? 15.479 -2.129 -14.042 1.00 57.62 90 ASP A C 1
ATOM 690 O O . ASP A 1 90 ? 14.352 -2.042 -13.560 1.00 57.62 90 ASP A O 1
ATOM 694 N N . HIS A 1 91 ? 15.732 -2.982 -15.041 1.00 58.28 91 HIS A N 1
ATOM 695 C CA . HIS A 1 91 ? 14.776 -3.929 -15.622 1.00 58.28 91 HIS A CA 1
ATOM 696 C C . HIS A 1 91 ? 14.327 -5.045 -14.662 1.00 58.28 91 HIS A C 1
ATOM 698 O O . HIS A 1 91 ? 13.321 -5.711 -14.922 1.00 58.28 91 HIS A O 1
ATOM 704 N N . LYS A 1 92 ? 15.058 -5.269 -13.565 1.00 65.06 92 LYS A N 1
ATOM 705 C CA . LYS A 1 92 ? 14.784 -6.326 -12.581 1.00 65.06 92 LYS A CA 1
ATOM 706 C C . LYS A 1 92 ? 14.100 -5.811 -11.314 1.00 65.06 92 LYS A C 1
ATOM 708 O O . LYS A 1 92 ? 13.615 -6.632 -10.539 1.00 65.06 92 LYS A O 1
ATOM 713 N N . ILE A 1 93 ? 14.006 -4.493 -11.124 1.00 74.81 93 ILE A N 1
ATOM 714 C CA . ILE A 1 93 ? 13.437 -3.904 -9.909 1.00 74.81 93 ILE A CA 1
ATOM 715 C C . ILE A 1 93 ? 11.904 -3.931 -9.978 1.00 74.81 93 ILE A C 1
ATOM 717 O O . ILE A 1 93 ? 11.289 -3.448 -10.937 1.00 74.81 93 ILE A O 1
ATOM 721 N N . LYS A 1 94 ? 11.280 -4.527 -8.957 1.00 81.12 94 LYS A N 1
ATOM 722 C CA . LYS A 1 94 ? 9.834 -4.750 -8.871 1.00 81.12 94 LYS A CA 1
ATOM 723 C C . LYS A 1 94 ? 9.295 -4.326 -7.508 1.00 81.12 94 LYS A C 1
ATOM 725 O O . LYS A 1 94 ? 9.953 -4.553 -6.500 1.00 81.12 94 LYS A O 1
ATOM 730 N N . LEU A 1 95 ? 8.085 -3.772 -7.484 1.00 83.12 95 LEU A N 1
ATOM 731 C CA . LEU A 1 95 ? 7.317 -3.613 -6.251 1.00 83.12 95 LEU A CA 1
ATOM 732 C C . LEU A 1 95 ? 6.898 -4.977 -5.694 1.00 83.12 95 LEU A C 1
ATOM 734 O O . LEU A 1 95 ? 6.635 -5.912 -6.452 1.00 83.12 95 LEU A O 1
ATOM 738 N N . ALA A 1 96 ? 6.758 -5.056 -4.372 1.00 80.62 96 ALA A N 1
ATOM 739 C CA . ALA A 1 96 ? 6.229 -6.233 -3.688 1.00 80.62 96 ALA A CA 1
ATOM 740 C C . ALA A 1 96 ? 4.728 -6.474 -3.944 1.00 80.62 96 ALA A C 1
ATOM 742 O O . ALA A 1 96 ? 4.269 -7.619 -3.908 1.00 80.62 96 ALA A O 1
ATOM 743 N N . MET A 1 97 ? 3.969 -5.405 -4.202 1.00 84.44 97 MET A N 1
ATOM 744 C CA . MET A 1 97 ? 2.555 -5.452 -4.572 1.00 84.44 97 MET A CA 1
ATOM 745 C C . MET A 1 97 ? 2.343 -4.739 -5.908 1.00 84.44 97 MET A C 1
ATOM 747 O O . MET A 1 97 ? 2.898 -3.668 -6.151 1.00 84.44 97 MET A O 1
ATOM 751 N N . SER A 1 98 ? 1.541 -5.339 -6.782 1.00 88.56 98 SER A N 1
ATOM 752 C CA . SER A 1 98 ? 1.219 -4.760 -8.084 1.00 88.56 98 SER A CA 1
ATOM 753 C C . SER A 1 98 ? 0.190 -3.640 -7.994 1.00 88.56 98 SER A C 1
ATOM 755 O O . SER A 1 98 ? -0.680 -3.622 -7.120 1.00 88.56 98 SER A O 1
ATOM 757 N N . VAL A 1 99 ? 0.264 -2.726 -8.959 1.00 89.19 99 VAL A N 1
ATOM 758 C CA . VAL A 1 99 ? -0.680 -1.616 -9.124 1.00 89.19 99 VAL A CA 1
ATOM 759 C C . VAL A 1 99 ? -1.308 -1.626 -10.513 1.00 89.19 99 VAL A C 1
ATOM 761 O O . VAL A 1 99 ? -0.744 -2.188 -11.447 1.00 89.19 99 VAL A O 1
ATOM 764 N N . GLY A 1 100 ? -2.456 -0.967 -10.664 1.00 89.69 100 GLY A N 1
ATOM 765 C CA . GLY A 1 100 ? -3.165 -0.812 -11.930 1.00 89.69 100 GLY A CA 1
ATOM 766 C C . GLY A 1 100 ? -4.282 -1.822 -12.170 1.00 89.69 100 GLY A C 1
ATOM 767 O O . GLY A 1 100 ? -4.569 -2.717 -11.369 1.00 89.69 100 GLY A O 1
ATOM 768 N N . ASN A 1 101 ? -4.934 -1.676 -13.326 1.00 85.62 101 ASN A N 1
ATOM 769 C CA . ASN A 1 101 ? -5.961 -2.617 -13.783 1.00 85.62 101 ASN A CA 1
ATOM 770 C C . ASN A 1 101 ? -5.383 -3.985 -14.151 1.00 85.62 101 ASN A C 1
ATOM 772 O O . ASN A 1 101 ? -6.019 -5.005 -13.891 1.00 85.62 101 ASN A O 1
ATOM 776 N N . LYS A 1 102 ? -4.148 -3.990 -14.652 1.00 86.88 102 LYS A N 1
ATOM 777 C CA . LYS A 1 102 ? -3.300 -5.168 -14.852 1.00 86.88 102 LYS A CA 1
ATOM 778 C C . LYS A 1 102 ? -2.220 -5.196 -13.763 1.00 86.88 102 LYS A C 1
ATOM 780 O O . LYS A 1 102 ? -1.919 -4.135 -13.226 1.00 86.88 102 LYS A O 1
ATOM 785 N N . PRO A 1 103 ? -1.635 -6.358 -13.434 1.00 85.00 103 PRO A N 1
ATOM 786 C CA . PRO A 1 103 ? -0.649 -6.451 -12.364 1.00 85.00 103 PRO A CA 1
ATOM 787 C C . PRO A 1 103 ? 0.718 -5.901 -12.811 1.00 85.00 103 PRO A C 1
ATOM 789 O O . PRO A 1 103 ? 1.581 -6.649 -13.274 1.00 85.00 103 PRO A O 1
ATOM 792 N N . TYR A 1 104 ? 0.923 -4.586 -12.682 1.00 88.62 104 TYR A N 1
ATOM 793 C CA . TYR A 1 104 ? 2.219 -3.956 -12.936 1.00 88.62 104 TYR A CA 1
ATOM 794 C C . TYR A 1 104 ? 3.107 -4.046 -11.697 1.00 88.62 104 TYR A C 1
ATOM 796 O O . TYR A 1 104 ? 2.787 -3.470 -10.659 1.00 88.62 104 TYR A O 1
ATOM 804 N N . TYR A 1 105 ? 4.232 -4.752 -11.827 1.00 85.44 105 TYR A N 1
ATOM 805 C CA . TYR A 1 105 ? 5.238 -4.886 -10.768 1.00 85.44 105 TYR A CA 1
ATOM 806 C C . TYR A 1 105 ? 6.519 -4.107 -11.072 1.00 85.44 105 TYR A C 1
ATOM 808 O O . TYR A 1 105 ? 7.140 -3.584 -10.154 1.00 85.44 105 TYR A O 1
ATOM 816 N N . ARG A 1 106 ? 6.956 -4.047 -12.339 1.00 87.56 106 ARG A N 1
ATOM 817 C CA . ARG A 1 106 ? 8.246 -3.442 -12.705 1.00 87.56 106 ARG A CA 1
ATOM 818 C C . ARG A 1 106 ? 8.162 -1.925 -12.629 1.00 87.56 106 ARG A C 1
ATOM 820 O O . ARG A 1 106 ? 7.284 -1.337 -13.255 1.00 87.56 106 ARG A O 1
ATOM 827 N N . LEU A 1 107 ? 9.118 -1.291 -11.948 1.00 84.31 107 LEU A N 1
ATOM 828 C CA . LEU A 1 107 ? 9.106 0.164 -11.743 1.00 84.31 107 LEU A CA 1
ATOM 829 C C . LEU A 1 107 ? 8.993 0.948 -13.061 1.00 84.31 107 LEU A C 1
ATOM 831 O O . LEU A 1 107 ? 8.196 1.880 -13.131 1.00 84.31 107 LEU A O 1
ATOM 835 N N . LYS A 1 108 ? 9.708 0.521 -14.117 1.00 85.44 108 LYS A N 1
ATOM 836 C CA . LYS A 1 108 ? 9.675 1.153 -15.454 1.00 85.44 108 LYS A CA 1
ATOM 837 C C . LYS A 1 108 ? 8.314 1.088 -16.153 1.00 85.44 108 LYS A C 1
ATOM 839 O O . LYS A 1 108 ? 8.034 1.904 -17.024 1.00 85.44 108 LYS A O 1
ATOM 844 N N . GLU A 1 109 ? 7.488 0.101 -15.819 1.00 89.88 109 GLU A N 1
ATOM 845 C CA . GLU A 1 109 ? 6.159 -0.073 -16.416 1.00 89.88 109 GLU A CA 1
ATOM 846 C C . GLU A 1 109 ? 5.083 0.684 -15.623 1.00 89.88 109 GLU A C 1
ATOM 848 O O . GLU A 1 109 ? 3.979 0.912 -16.123 1.00 89.88 109 GLU A O 1
ATOM 853 N N . ILE A 1 110 ? 5.385 1.070 -14.381 1.00 90.31 110 ILE A N 1
ATOM 854 C CA . ILE A 1 110 ? 4.449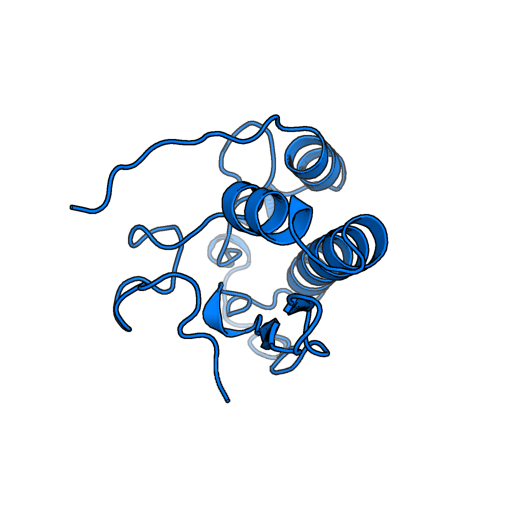 1.738 -13.484 1.00 90.31 110 ILE A CA 1
ATOM 855 C C . ILE A 1 110 ? 4.390 3.233 -13.805 1.00 90.31 110 ILE A C 1
ATOM 857 O O . ILE A 1 110 ? 5.400 3.899 -14.003 1.00 90.31 110 ILE A O 1
ATOM 861 N N . GLN A 1 111 ? 3.171 3.765 -13.847 1.00 92.62 111 GLN A N 1
ATOM 862 C CA . GLN A 1 111 ? 2.887 5.182 -14.037 1.00 92.62 111 GLN A CA 1
ATOM 863 C C . GLN A 1 111 ? 1.854 5.620 -13.005 1.00 92.62 111 GLN A C 1
ATOM 865 O O . GLN A 1 111 ? 1.087 4.791 -12.510 1.00 92.62 111 GLN A O 1
ATOM 870 N N . LEU A 1 112 ? 1.768 6.925 -12.737 1.00 89.69 112 LEU A N 1
ATOM 871 C CA . LEU A 1 112 ? 0.874 7.466 -11.710 1.00 89.69 112 LEU A CA 1
ATOM 872 C C . LEU A 1 112 ? -0.590 7.006 -11.891 1.00 89.69 112 LEU A C 1
ATOM 874 O O . LEU A 1 112 ? -1.250 6.634 -10.923 1.00 89.69 112 LEU A O 1
ATOM 878 N N . ARG A 1 113 ? -1.071 6.909 -13.142 1.00 93.00 113 ARG A N 1
ATOM 879 C CA . ARG A 1 113 ? -2.413 6.384 -13.471 1.00 93.00 113 ARG A CA 1
ATOM 880 C C . ARG A 1 113 ? -2.699 4.982 -12.916 1.00 93.00 113 ARG A C 1
ATOM 882 O O . ARG A 1 113 ? -3.853 4.669 -12.653 1.00 93.00 113 ARG A O 1
ATOM 889 N N . HIS A 1 114 ? -1.685 4.135 -12.735 1.00 93.25 114 HIS A N 1
ATOM 890 C CA . HIS A 1 114 ? -1.874 2.774 -12.231 1.00 93.25 114 HIS A CA 1
ATOM 891 C C . HIS A 1 114 ? -2.224 2.775 -10.733 1.00 9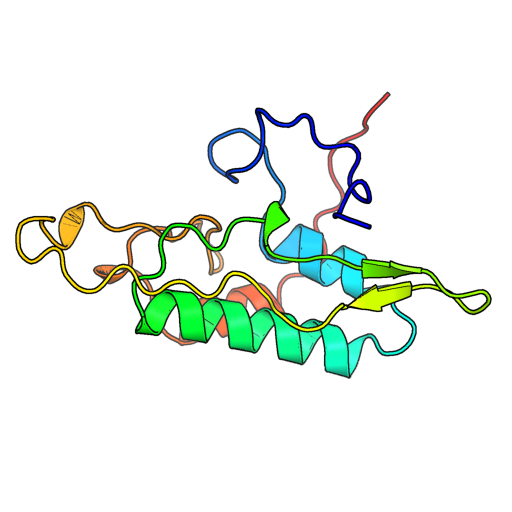3.25 114 HIS A C 1
ATOM 893 O O . HIS A 1 114 ? -3.020 1.950 -10.298 1.00 93.25 114 HIS A O 1
ATOM 899 N N . PHE A 1 115 ? -1.734 3.746 -9.956 1.00 90.12 115 PHE A N 1
ATOM 900 C CA . PHE A 1 115 ? -2.148 3.917 -8.558 1.00 90.12 115 PHE A CA 1
ATOM 901 C C . PHE A 1 115 ? -3.597 4.396 -8.456 1.00 90.12 115 PHE A C 1
ATOM 903 O O . PHE A 1 115 ? -4.364 3.856 -7.661 1.00 90.12 115 PHE A O 1
ATOM 910 N N . TYR A 1 116 ? -4.002 5.346 -9.307 1.00 88.69 116 TYR A N 1
ATOM 911 C CA . TYR A 1 116 ? -5.402 5.777 -9.385 1.00 88.69 116 TYR A CA 1
ATOM 912 C C . TYR A 1 116 ? -6.334 4.614 -9.739 1.00 88.69 116 TYR A C 1
ATOM 914 O O . TYR A 1 116 ? -7.345 4.418 -9.073 1.00 88.69 116 TYR A O 1
ATOM 922 N N . GLN A 1 117 ? -5.956 3.794 -10.725 1.00 90.81 117 GLN A N 1
ATOM 923 C CA . GLN A 1 117 ? -6.693 2.580 -11.085 1.00 90.81 117 GLN A CA 1
ATOM 924 C C . GLN A 1 117 ? -6.838 1.619 -9.897 1.00 90.81 117 GLN A C 1
ATOM 926 O O . GLN A 1 117 ? -7.935 1.131 -9.645 1.00 90.81 117 GLN A O 1
ATOM 931 N N . SER A 1 118 ? -5.765 1.374 -9.137 1.00 87.88 118 SER A N 1
ATOM 932 C CA . SER A 1 118 ? -5.829 0.536 -7.931 1.00 87.88 118 SER A CA 1
ATOM 933 C C . SER A 1 118 ? -6.774 1.095 -6.868 1.00 87.88 118 SER A C 1
ATOM 935 O O . SER A 1 118 ? -7.516 0.327 -6.268 1.00 87.88 118 SER A O 1
ATOM 937 N N . GLY A 1 119 ? -6.776 2.414 -6.651 1.00 83.38 119 GLY A N 1
ATOM 938 C CA . GLY A 1 119 ? -7.645 3.065 -5.666 1.00 83.38 119 GLY A CA 1
ATOM 939 C C . GLY A 1 119 ? -9.131 3.092 -6.045 1.00 83.38 119 GLY A C 1
ATOM 940 O O . GLY A 1 119 ? -9.973 3.269 -5.168 1.00 83.38 119 GLY A O 1
ATOM 941 N N . GLN A 1 120 ? -9.447 2.914 -7.332 1.00 83.50 120 GLN A N 1
ATOM 942 C CA . GLN A 1 120 ? -10.811 2.903 -7.873 1.00 83.50 120 GLN A CA 1
ATOM 943 C C . GLN A 1 120 ? -11.389 1.495 -8.055 1.00 83.50 120 GLN A C 1
ATOM 945 O O . GLN A 1 120 ? -12.569 1.365 -8.380 1.00 83.50 120 GLN A O 1
ATOM 950 N N . LYS A 1 121 ? -10.586 0.437 -7.881 1.00 76.12 121 LYS A N 1
ATOM 951 C CA . LYS A 1 121 ? -11.068 -0.937 -8.033 1.00 76.12 121 LYS A CA 1
ATOM 952 C C . LYS A 1 121 ? -12.081 -1.279 -6.932 1.00 76.12 121 LYS A C 1
ATOM 954 O O . LYS A 1 121 ? -11.736 -1.166 -5.757 1.00 76.12 121 LYS A O 1
ATOM 959 N N . PRO A 1 122 ? -13.290 -1.746 -7.291 1.00 56.12 122 PRO A N 1
ATOM 960 C CA . PRO A 1 122 ? -14.204 -2.366 -6.338 1.00 56.12 122 PRO A CA 1
ATOM 961 C C . PRO A 1 122 ? -13.573 -3.640 -5.759 1.00 56.12 122 PRO A C 1
ATOM 963 O O . PRO A 1 122 ? -12.938 -4.398 -6.500 1.00 56.12 122 PRO A O 1
ATOM 966 N N . GLY A 1 123 ? -13.740 -3.862 -4.452 1.00 55.22 123 GLY A N 1
ATOM 967 C CA . GLY A 1 123 ? -13.150 -4.976 -3.711 1.00 55.22 123 GLY A CA 1
ATOM 968 C C . GLY A 1 123 ? -13.437 -6.336 -4.346 1.00 55.22 123 GLY A C 1
ATOM 969 O O . GLY A 1 123 ? -14.588 -6.748 -4.495 1.00 55.22 123 GLY A O 1
ATOM 970 N N . PHE A 1 124 ? -12.377 -7.054 -4.720 1.00 40.53 124 PHE A N 1
ATOM 971 C CA . PHE A 1 124 ? -12.467 -8.449 -5.138 1.00 40.53 124 PHE A CA 1
ATOM 972 C C . PHE A 1 124 ? -12.447 -9.324 -3.883 1.00 40.53 124 PHE A C 1
ATOM 974 O O . PHE A 1 124 ? -11.394 -9.729 -3.403 1.00 40.53 124 PHE A O 1
ATOM 981 N N . VAL A 1 125 ? -13.620 -9.636 -3.337 1.00 40.78 125 VAL A N 1
ATOM 982 C CA . VAL A 1 125 ? -13.730 -10.676 -2.310 1.00 40.78 125 VAL A CA 1
ATOM 983 C C . VAL A 1 125 ? -13.644 -12.032 -3.005 1.00 40.78 125 VAL A C 1
ATOM 985 O O . VAL A 1 125 ? -14.645 -12.559 -3.486 1.00 40.78 125 VAL A O 1
ATOM 988 N N . SER A 1 126 ? -12.446 -12.618 -3.087 1.00 34.88 126 SER A N 1
ATOM 989 C CA . SER A 1 126 ? -12.337 -14.063 -3.311 1.00 34.88 126 SER A CA 1
ATOM 990 C C . SER A 1 126 ? -10.988 -14.652 -2.895 1.00 34.88 126 SER A C 1
ATOM 992 O O . SER A 1 126 ? -10.058 -14.756 -3.689 1.00 34.88 126 SER A O 1
ATOM 994 N N . ARG A 1 127 ? -10.934 -15.182 -1.671 1.00 33.88 127 ARG A N 1
ATOM 995 C CA . ARG A 1 127 ? -10.816 -16.636 -1.486 1.00 33.88 127 ARG A CA 1
ATOM 996 C C . ARG A 1 127 ? -11.178 -17.014 -0.057 1.00 33.88 127 ARG A C 1
ATOM 998 O O . ARG A 1 127 ? -10.604 -16.503 0.896 1.00 33.88 127 ARG A O 1
ATOM 1005 N N . LYS A 1 128 ? -12.144 -17.930 0.055 1.00 32.41 128 LYS A N 1
ATOM 1006 C CA . LYS A 1 128 ? -12.416 -18.707 1.265 1.00 32.41 128 LYS A CA 1
ATOM 1007 C C . LYS A 1 128 ? -11.093 -19.249 1.815 1.00 32.41 128 LYS A C 1
ATOM 1009 O O . LYS A 1 128 ? -10.410 -19.983 1.105 1.00 32.41 128 LYS A O 1
ATOM 1014 N N . LEU A 1 129 ? -10.784 -18.912 3.059 1.00 26.23 129 LEU A N 1
ATOM 1015 C CA . LEU A 1 129 ? -9.899 -19.698 3.908 1.00 26.23 129 LEU A CA 1
ATOM 1016 C C . LEU A 1 129 ? -10.810 -20.409 4.911 1.00 26.23 129 LEU A C 1
ATOM 1018 O O . LEU A 1 129 ? -11.250 -19.819 5.895 1.00 26.23 129 LEU A O 1
ATOM 1022 N N . ILE A 1 130 ? -11.186 -21.634 4.541 1.00 32.94 130 ILE A N 1
ATOM 1023 C CA . ILE A 1 130 ? -11.403 -22.722 5.497 1.00 32.94 130 ILE A CA 1
ATOM 1024 C C . ILE A 1 130 ? -10.035 -23.382 5.648 1.00 32.94 130 ILE A C 1
ATOM 1026 O O . ILE A 1 130 ? -9.375 -23.524 4.589 1.00 32.94 130 ILE A O 1
#

Foldseek 3Di:
DFPCPPVDPPQQQFVVSVADALLRVLVVLCQAPCSVVQNVLSLVLVVLCLVLLVQNPTPRQWDWDQDPVGIGTDPGDDPDRPPDDPPPDLQPRFHSHAFAPDGGTRSVVDDPVRSVRSNPDDHDDDDDDD

Radius of gyration: 14.66 Å; chains: 1; bounding box: 39×31×38 Å

pLDDT: mean 71.9, std 18.84, range [26.23, 93.56]

Sequence (130 aa):
MRAHSLGVPPALKYQSEGGPCVVDILELLNGAITPYEDRLTFMKAQIVFWLLAAIDGHAKNFSLFLTPGGYKLAPLYDVISASPYPELSDHKIKLAMSVGNKPYYRLKEIQLRHFYQSGQKPGFVSRKLI